Protein AF-A0A966RHP5-F1 (afdb_monomer)

Nearest PDB structures (foldseek):
  3f0i-assembly2_B  TM=9.255E-01  e=1.150E-05  Vibrio cholerae
  1sd8-assembly1_A  TM=8.850E-01  e=2.486E-05  Escherichia coli
  1i9d-assembly1_A  TM=8.834E-01  e=5.375E-05  Escherichia coli
  1sjz-assembly1_A  TM=8.813E-01  e=1.162E-04  Escherichia coli
  3l78-assembly1_A  TM=7.373E-01  e=6.175E-04  Streptococcus mutans UA159

Radius of gyration: 14.11 Å; Cα contacts (8 Å, |Δi|>4): 94; chains: 1; bounding box: 28×24×41 Å

Mean predicted aligned error: 4.22 Å

pLDDT: mean 89.41, std 4.04, range [77.56, 96.94]

Sequence (92 aa):
MLTLYHNPRCRKSREAVQYLEANNYAFKIVRYLDESPFTVDTLSTLLKKINCTFFELVRKNEPEWKSIVNKKELTETEVLQLLVNHPKLIER

Solvent-accessible surface area (backbone atoms only — not comparable to full-atom values): 5597 Å² total; per-residue (Å²): 132,47,75,44,80,39,47,90,87,39,67,70,47,46,53,53,50,52,53,39,58,76,68,70,56,74,65,44,82,38,50,40,79,82,67,58,79,55,45,54,69,58,48,55,54,48,31,66,74,70,75,50,56,76,76,71,39,46,36,73,84,42,68,77,57,60,71,52,85,63,68,89,75,57,48,72,68,55,52,39,48,49,34,48,78,38,45,82,34,50,58,130

Secondary structure (DSSP, 8-state):
-EEEE--TT-HHHHHHHHHHHHTT--EEEE-HHHH----HHHHHHHHHHHT--TTTSB-TTSHHHHT-S-TTT--HHHHHHHHHH-GGGB--

Structure (mmCIF, N/CA/C/O backbone):
data_AF-A0A966RHP5-F1
#
_entry.id   AF-A0A966RHP5-F1
#
loop_
_atom_site.group_PDB
_atom_site.id
_atom_site.type_symbol
_atom_site.label_atom_id
_atom_site.label_alt_id
_atom_site.label_comp_id
_atom_site.label_asym_id
_atom_site.label_entity_id
_atom_site.label_seq_id
_atom_site.pdbx_PDB_ins_code
_atom_site.Cartn_x
_atom_site.Cartn_y
_atom_site.Cartn_z
_atom_site.occupancy
_atom_site.B_iso_or_equiv
_atom_site.auth_seq_id
_atom_site.auth_comp_id
_atom_site.auth_asym_id
_atom_site.auth_atom_id
_atom_site.pdbx_PDB_model_num
ATOM 1 N N . MET A 1 1 ? -3.600 10.721 14.819 1.00 80.31 1 MET A N 1
ATOM 2 C CA . MET A 1 1 ? -4.814 10.008 14.362 1.00 80.31 1 MET A CA 1
ATOM 3 C C . MET A 1 1 ? -4.395 8.900 13.407 1.00 80.31 1 MET A C 1
ATOM 5 O O . MET A 1 1 ? -3.603 9.181 12.514 1.00 80.31 1 MET A O 1
ATOM 9 N N . LEU A 1 2 ? -4.843 7.659 13.622 1.00 90.06 2 LEU A N 1
ATOM 10 C CA . LEU A 1 2 ? -4.483 6.511 12.776 1.00 90.06 2 LEU A CA 1
ATOM 11 C C . LEU A 1 2 ? -5.282 6.538 11.465 1.00 90.06 2 LEU A C 1
ATOM 13 O O . LEU A 1 2 ? -6.449 6.923 11.457 1.00 90.06 2 LEU A O 1
ATOM 17 N N . THR A 1 3 ? -4.661 6.136 10.357 1.00 91.06 3 THR A N 1
ATOM 18 C CA . THR A 1 3 ? -5.331 5.993 9.054 1.00 91.06 3 THR A CA 1
ATOM 19 C C . THR A 1 3 ? -5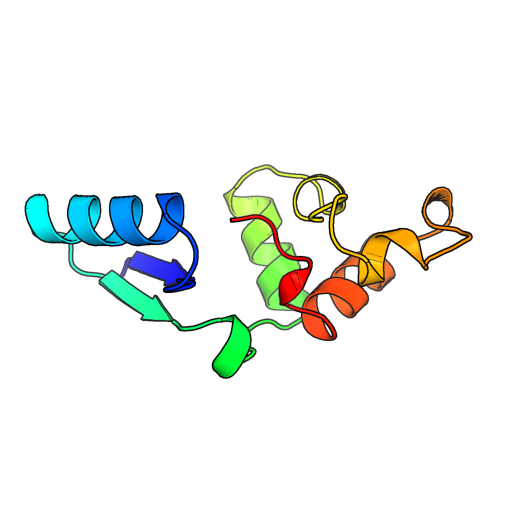.057 4.599 8.514 1.00 91.06 3 THR A C 1
ATOM 21 O O . THR A 1 3 ? -3.899 4.213 8.380 1.00 91.06 3 THR A O 1
ATOM 24 N N . LEU A 1 4 ? -6.118 3.856 8.213 1.00 92.06 4 LEU A N 1
ATOM 25 C CA . LEU A 1 4 ? -6.060 2.531 7.618 1.00 92.06 4 LEU A CA 1
ATOM 26 C C . LEU A 1 4 ? -6.476 2.612 6.148 1.00 92.06 4 LEU A C 1
ATOM 28 O O . LEU A 1 4 ? -7.644 2.852 5.832 1.00 92.06 4 LEU A O 1
ATOM 32 N N . TYR A 1 5 ? -5.525 2.360 5.251 1.00 91.94 5 TYR A N 1
ATOM 33 C CA . TYR A 1 5 ? -5.807 2.177 3.830 1.00 91.94 5 TYR A CA 1
ATOM 34 C C . TYR A 1 5 ? -6.349 0.767 3.608 1.00 91.94 5 TYR A C 1
ATOM 36 O O . TYR A 1 5 ? -5.637 -0.228 3.726 1.00 91.94 5 TYR A O 1
ATOM 44 N N . HIS A 1 6 ? -7.648 0.680 3.344 1.00 92.69 6 HIS A N 1
ATOM 45 C CA . HIS A 1 6 ? -8.392 -0.566 3.407 1.00 92.69 6 HIS A CA 1
ATOM 46 C C . HIS A 1 6 ? -8.852 -1.029 2.026 1.00 92.69 6 HIS A C 1
ATOM 48 O O . HIS A 1 6 ? -9.351 -0.249 1.217 1.00 92.69 6 HIS A O 1
ATOM 54 N N . ASN A 1 7 ? -8.753 -2.337 1.790 1.00 91.00 7 ASN A N 1
ATOM 55 C CA . ASN A 1 7 ? -9.418 -2.998 0.674 1.00 91.00 7 ASN A CA 1
ATOM 56 C C . ASN A 1 7 ? -10.369 -4.081 1.212 1.00 91.00 7 ASN A C 1
ATOM 58 O O . ASN A 1 7 ? -9.882 -5.127 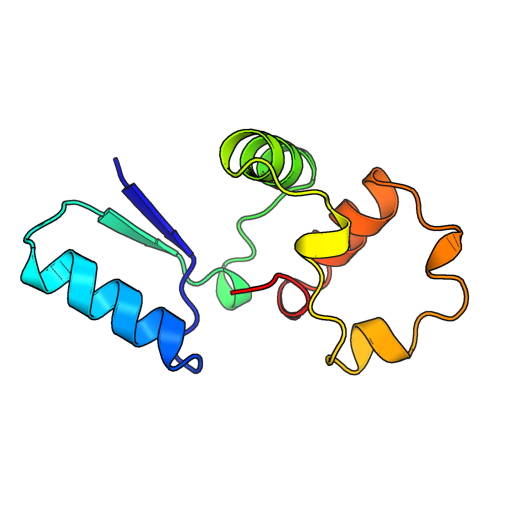1.656 1.00 91.00 7 ASN A O 1
ATOM 62 N N . PRO A 1 8 ? -11.701 -3.902 1.094 1.00 90.62 8 PRO A N 1
ATOM 63 C CA . PRO A 1 8 ? -12.695 -4.840 1.623 1.00 90.62 8 PRO A CA 1
ATOM 64 C C . PRO A 1 8 ? -12.570 -6.269 1.094 1.00 90.62 8 PRO A C 1
ATOM 66 O O . PRO A 1 8 ? -12.981 -7.217 1.761 1.00 90.62 8 PRO A O 1
ATOM 69 N N . ARG A 1 9 ? -11.977 -6.464 -0.091 1.00 89.75 9 ARG A N 1
ATOM 70 C CA . ARG A 1 9 ? -11.781 -7.793 -0.689 1.00 89.75 9 ARG A CA 1
ATOM 71 C C . ARG A 1 9 ? -10.567 -8.532 -0.112 1.00 89.75 9 ARG A C 1
ATOM 73 O O . ARG A 1 9 ? -10.486 -9.750 -0.248 1.00 89.75 9 ARG A O 1
ATOM 80 N N . CYS A 1 10 ? -9.650 -7.845 0.572 1.00 88.38 10 CYS A N 1
ATOM 81 C CA . CYS A 1 10 ? -8.473 -8.458 1.190 1.00 88.38 10 CYS A CA 1
ATOM 82 C C . CYS A 1 10 ? -8.786 -8.990 2.591 1.00 88.38 10 CYS A C 1
ATOM 84 O O . CYS A 1 10 ? -9.120 -8.213 3.483 1.00 88.38 10 CYS A O 1
ATOM 86 N N . ARG A 1 11 ? -8.605 -10.299 2.814 1.00 91.62 11 ARG A N 1
ATOM 87 C CA . ARG A 1 11 ? -8.804 -10.920 4.134 1.00 91.62 11 ARG A CA 1
ATOM 88 C C . ARG A 1 11 ? -7.961 -10.247 5.225 1.00 91.62 11 ARG A C 1
ATOM 90 O O . ARG A 1 11 ? -8.535 -9.792 6.204 1.00 91.62 11 ARG A O 1
ATOM 97 N N . LYS A 1 12 ? -6.648 -10.098 5.011 1.00 89.81 12 LYS A N 1
ATOM 98 C CA . LYS A 1 12 ? -5.738 -9.453 5.976 1.00 89.81 12 LYS A CA 1
ATOM 99 C C . LYS A 1 12 ? -6.129 -8.006 6.283 1.00 89.81 12 LYS A C 1
ATOM 101 O O . LYS A 1 12 ? -6.071 -7.572 7.424 1.00 89.81 12 LYS A O 1
ATOM 106 N N . SER A 1 13 ? -6.598 -7.267 5.275 1.00 92.62 13 SER A N 1
ATOM 107 C CA . SER A 1 13 ? -7.064 -5.890 5.477 1.00 92.62 13 SER A CA 1
ATOM 108 C C . SER A 1 13 ? -8.342 -5.834 6.323 1.00 92.62 13 SER A C 1
ATOM 110 O O . SER A 1 13 ? -8.496 -4.907 7.109 1.00 92.62 13 SER A O 1
ATOM 112 N N . ARG A 1 14 ? -9.247 -6.820 6.206 1.00 94.94 14 ARG A N 1
ATOM 113 C CA . ARG A 1 14 ? -10.417 -6.940 7.098 1.00 94.94 14 ARG A CA 1
ATOM 114 C C . ARG A 1 14 ? -10.019 -7.338 8.520 1.00 94.94 14 ARG A C 1
ATOM 116 O O . ARG A 1 14 ? -10.562 -6.781 9.464 1.00 94.94 14 ARG A O 1
ATOM 123 N N . GLU A 1 15 ? -9.059 -8.248 8.669 1.00 95.69 15 GLU A N 1
ATOM 124 C CA . GLU A 1 15 ? -8.509 -8.631 9.980 1.00 95.69 15 GLU A CA 1
ATOM 125 C C . GLU A 1 15 ? -7.863 -7.420 10.684 1.00 95.69 15 GLU A C 1
ATOM 127 O O . GLU A 1 15 ? -8.061 -7.232 11.881 1.00 95.69 15 GLU A O 1
ATOM 132 N N . ALA A 1 16 ? -7.184 -6.536 9.941 1.00 94.12 16 ALA A N 1
ATOM 133 C CA . ALA A 1 16 ? -6.638 -5.289 10.483 1.00 94.12 16 ALA A CA 1
ATOM 134 C C . ALA A 1 16 ? -7.724 -4.313 10.978 1.00 94.12 16 ALA A C 1
ATOM 136 O O . ALA A 1 16 ? -7.555 -3.714 12.038 1.00 94.12 16 ALA A O 1
ATOM 137 N N . VAL A 1 17 ? -8.845 -4.172 10.253 1.00 95.69 17 VAL A N 1
ATOM 138 C CA . VAL A 1 17 ? -10.003 -3.375 10.718 1.00 95.69 17 VAL A CA 1
ATOM 139 C C . VAL A 1 17 ? -10.528 -3.938 12.038 1.00 95.69 17 VAL A C 1
ATOM 141 O O . VAL A 1 17 ? -10.614 -3.206 13.019 1.00 95.69 17 VAL A O 1
ATOM 144 N N . GLN A 1 18 ? -10.799 -5.246 12.078 1.00 96.25 18 GLN A N 1
ATOM 145 C CA . GLN A 1 18 ? -11.329 -5.919 13.267 1.00 96.25 18 GLN A CA 1
ATOM 146 C C . GLN A 1 18 ? -10.399 -5.774 14.470 1.00 96.25 18 GLN A C 1
ATOM 148 O O . GLN A 1 18 ? -10.865 -5.532 15.578 1.00 96.25 18 GLN A O 1
ATOM 153 N N . TYR A 1 19 ? -9.085 -5.883 14.261 1.00 96.56 19 TYR A N 1
ATOM 154 C CA . TYR A 1 19 ? -8.101 -5.670 15.317 1.00 96.56 19 TYR A CA 1
ATOM 155 C C . TYR A 1 19 ? -8.172 -4.247 15.881 1.00 96.56 19 TYR A C 1
ATOM 157 O O . TYR A 1 19 ? -8.162 -4.067 17.098 1.00 96.56 19 TYR A O 1
ATOM 165 N N . LEU A 1 20 ? -8.252 -3.232 15.017 1.00 95.94 20 LEU A N 1
ATOM 166 C CA . LEU A 1 20 ? -8.311 -1.844 15.469 1.00 95.94 20 LEU A CA 1
ATOM 167 C C . LEU A 1 20 ? -9.615 -1.537 16.220 1.00 95.94 20 LEU A C 1
ATOM 169 O O . LEU A 1 20 ? -9.570 -0.869 17.253 1.00 95.94 20 LEU A O 1
ATOM 173 N N . GLU A 1 21 ? -10.745 -2.063 15.739 1.00 95.00 21 GLU A N 1
ATOM 174 C CA . GLU A 1 21 ? -12.056 -1.941 16.390 1.00 95.00 21 GLU A CA 1
ATOM 175 C C . GLU A 1 21 ? -12.091 -2.665 17.742 1.00 95.00 21 GLU A C 1
ATOM 177 O O . GLU A 1 21 ? -12.481 -2.069 18.742 1.00 95.00 21 GLU A O 1
ATOM 182 N N . ALA A 1 22 ? -11.620 -3.915 17.807 1.00 96.94 22 ALA A N 1
ATOM 183 C CA . ALA A 1 22 ? -11.620 -4.720 19.033 1.00 96.94 22 ALA A CA 1
ATOM 184 C C . ALA A 1 22 ? -10.777 -4.104 20.161 1.00 96.94 22 ALA A C 1
ATOM 186 O O . ALA A 1 22 ? -11.060 -4.319 21.337 1.00 96.94 22 ALA A O 1
ATOM 187 N N . ASN A 1 23 ? -9.755 -3.323 19.808 1.00 96.75 23 ASN A N 1
ATOM 188 C CA . ASN A 1 23 ? -8.901 -2.616 20.759 1.00 96.75 23 ASN A CA 1
ATOM 189 C C . ASN A 1 23 ? -9.336 -1.156 21.000 1.00 96.75 23 ASN A C 1
ATOM 191 O O . ASN A 1 23 ? -8.615 -0.411 21.661 1.00 96.75 23 ASN A O 1
ATOM 195 N N . ASN A 1 24 ? -10.498 -0.733 20.484 1.00 95.06 24 ASN A N 1
ATOM 196 C CA . ASN A 1 24 ? -11.039 0.626 20.622 1.00 95.06 24 ASN A CA 1
ATOM 197 C C . ASN A 1 24 ? -10.071 1.741 20.175 1.00 95.06 24 ASN A C 1
ATOM 199 O O . ASN A 1 24 ? -10.062 2.838 20.740 1.00 95.06 24 ASN A O 1
ATOM 203 N N . TYR A 1 25 ? -9.244 1.491 19.154 1.00 96.12 25 TYR A N 1
ATOM 204 C CA . TYR A 1 25 ? -8.402 2.545 18.592 1.00 96.12 25 TYR A CA 1
ATOM 205 C C . TYR A 1 25 ? -9.247 3.553 17.806 1.00 96.12 25 TYR A C 1
ATOM 207 O O . TYR A 1 25 ? -10.159 3.188 17.071 1.00 96.12 25 TYR A O 1
ATOM 215 N N . ALA A 1 26 ? -8.895 4.837 17.887 1.00 94.81 26 ALA A N 1
ATOM 216 C CA . ALA A 1 26 ? -9.455 5.858 17.006 1.00 94.81 26 ALA A CA 1
ATOM 217 C C . ALA A 1 26 ? -8.688 5.887 15.671 1.00 94.81 26 ALA A C 1
ATOM 219 O O . ALA A 1 26 ? -7.519 6.295 15.620 1.00 94.81 26 ALA A O 1
ATOM 220 N N . PHE A 1 27 ? -9.342 5.478 14.582 1.00 95.69 27 PHE A N 1
ATOM 221 C CA . PHE A 1 27 ? -8.754 5.458 13.241 1.00 95.69 27 PHE A CA 1
ATOM 222 C C . PHE A 1 27 ? -9.753 5.866 12.153 1.00 95.69 27 PHE A C 1
ATOM 224 O O . PHE A 1 27 ? -10.965 5.767 12.320 1.00 95.69 27 PHE A O 1
ATOM 231 N N . LYS A 1 28 ? -9.224 6.324 11.015 1.00 94.69 28 LYS A N 1
ATOM 232 C CA . LYS A 1 28 ? -9.981 6.589 9.787 1.00 94.69 28 LYS A CA 1
ATOM 233 C C . LYS A 1 28 ? -9.745 5.461 8.787 1.00 94.69 28 LYS A C 1
ATOM 235 O O . LYS A 1 28 ? -8.601 5.070 8.575 1.00 94.69 28 LYS A O 1
ATOM 240 N N . ILE A 1 29 ? -10.801 4.993 8.128 1.00 93.25 29 ILE A N 1
ATOM 241 C CA . ILE A 1 29 ? -10.702 4.076 6.987 1.00 93.25 29 ILE A CA 1
ATOM 242 C C . ILE A 1 29 ? -10.670 4.891 5.692 1.00 93.25 29 ILE A C 1
ATOM 244 O O . ILE A 1 29 ? -11.477 5.801 5.517 1.00 93.25 29 ILE A O 1
ATOM 248 N N . VAL A 1 30 ? -9.747 4.553 4.793 1.00 92.88 30 VAL A N 1
ATOM 249 C CA . VAL A 1 30 ? -9.650 5.123 3.442 1.00 92.88 30 VAL A CA 1
ATOM 250 C C . VAL A 1 30 ? -9.657 3.978 2.435 1.00 92.88 30 VAL A C 1
ATOM 252 O O . VAL A 1 30 ? -8.761 3.128 2.450 1.00 92.88 30 VAL A O 1
ATOM 255 N N . ARG A 1 31 ? -10.656 3.931 1.551 1.00 91.88 31 ARG A N 1
ATOM 256 C CA . ARG A 1 31 ? -10.741 2.934 0.474 1.00 91.88 31 ARG A CA 1
ATOM 257 C C . ARG A 1 31 ? -9.835 3.357 -0.669 1.00 91.88 31 ARG A C 1
ATOM 259 O O . ARG A 1 31 ? -10.273 3.911 -1.667 1.00 91.88 31 ARG A O 1
ATOM 266 N N . TYR A 1 32 ? -8.545 3.091 -0.514 1.00 89.50 32 TYR A N 1
ATOM 267 C CA . TYR A 1 32 ? -7.510 3.669 -1.372 1.00 89.50 32 TYR A CA 1
ATOM 268 C C . TYR A 1 32 ? -7.622 3.318 -2.867 1.00 89.50 32 TYR A C 1
ATOM 270 O O . TYR A 1 32 ? -7.108 4.062 -3.694 1.00 89.50 32 TYR A O 1
ATOM 278 N N . LEU A 1 33 ? -8.285 2.210 -3.218 1.00 88.06 33 LEU A N 1
ATOM 279 C CA . LEU A 1 33 ? -8.555 1.858 -4.617 1.00 88.06 33 LEU A CA 1
ATOM 280 C C . LEU A 1 33 ? -9.664 2.705 -5.248 1.00 88.06 33 LEU A C 1
ATOM 282 O O . LEU A 1 33 ? -9.639 2.911 -6.455 1.00 88.06 33 LEU A O 1
ATOM 286 N N . ASP A 1 34 ? -10.624 3.156 -4.442 1.00 86.50 34 ASP A N 1
ATOM 287 C CA . ASP A 1 34 ? -11.781 3.924 -4.906 1.00 86.50 34 ASP A CA 1
ATOM 288 C C . ASP A 1 34 ? -11.487 5.429 -4.810 1.00 86.50 34 ASP A C 1
ATOM 290 O O . ASP A 1 34 ? -11.813 6.198 -5.707 1.00 86.50 34 ASP A O 1
ATOM 294 N N . GLU A 1 35 ? -10.828 5.844 -3.726 1.00 84.56 35 GLU A N 1
ATOM 295 C CA . GLU A 1 35 ? -10.542 7.247 -3.414 1.00 84.56 35 GLU A CA 1
ATOM 296 C C . GLU A 1 35 ? -9.247 7.761 -4.061 1.00 84.56 35 GLU A C 1
ATOM 298 O O . GLU A 1 35 ? -9.050 8.970 -4.120 1.00 84.56 35 GLU A O 1
ATOM 303 N N . SER A 1 36 ? -8.358 6.867 -4.520 1.00 82.56 36 SER A N 1
ATOM 304 C CA . SER A 1 36 ? -7.031 7.197 -5.077 1.00 82.56 36 SER A CA 1
ATOM 305 C C . SER A 1 36 ? -6.303 8.321 -4.309 1.00 82.56 36 SER A C 1
ATOM 307 O O . SER A 1 36 ? -5.916 9.331 -4.893 1.00 82.56 36 SER A O 1
ATOM 309 N N . PRO A 1 37 ? -6.105 8.178 -2.982 1.00 84.69 37 PRO A N 1
ATOM 310 C CA . PRO A 1 37 ? -5.656 9.266 -2.107 1.00 84.69 37 PRO A CA 1
ATOM 311 C C . PRO A 1 37 ? -4.158 9.575 -2.238 1.00 84.69 37 PRO A C 1
ATOM 313 O O . PRO A 1 37 ? -3.647 10.478 -1.578 1.00 84.69 37 PRO A O 1
ATOM 316 N N . PHE A 1 38 ? -3.435 8.765 -3.006 1.00 89.56 38 PHE A N 1
ATOM 317 C CA . PHE A 1 38 ? -1.988 8.774 -3.049 1.00 89.56 38 PHE A CA 1
ATOM 318 C C . PHE A 1 38 ? -1.477 9.669 -4.170 1.00 89.56 38 PHE A C 1
ATOM 320 O O . PHE A 1 38 ? -1.824 9.501 -5.332 1.00 89.56 38 PHE A O 1
ATOM 327 N N . THR A 1 39 ? -0.573 10.570 -3.811 1.00 91.25 39 THR A N 1
ATOM 328 C CA . THR A 1 39 ? 0.367 11.223 -4.724 1.00 91.25 39 THR A CA 1
ATOM 329 C C . THR A 1 39 ? 1.767 10.636 -4.541 1.00 91.25 39 THR A C 1
ATOM 331 O O . THR A 1 39 ? 2.050 9.985 -3.527 1.00 91.25 39 THR A O 1
ATOM 334 N N . VAL A 1 40 ? 2.669 10.919 -5.483 1.00 90.69 40 VAL A N 1
ATOM 335 C CA . VAL A 1 40 ? 4.087 10.524 -5.404 1.00 90.69 40 VAL A CA 1
ATOM 336 C C . VAL A 1 40 ? 4.713 10.970 -4.076 1.00 90.69 40 VAL A C 1
ATOM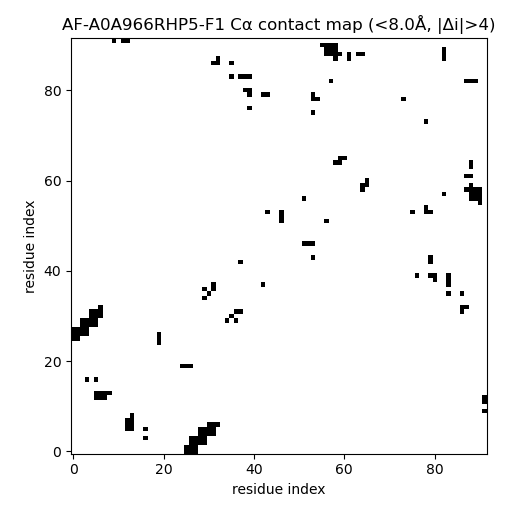 338 O O . VAL A 1 40 ? 5.337 10.163 -3.387 1.00 90.69 40 VAL A O 1
ATOM 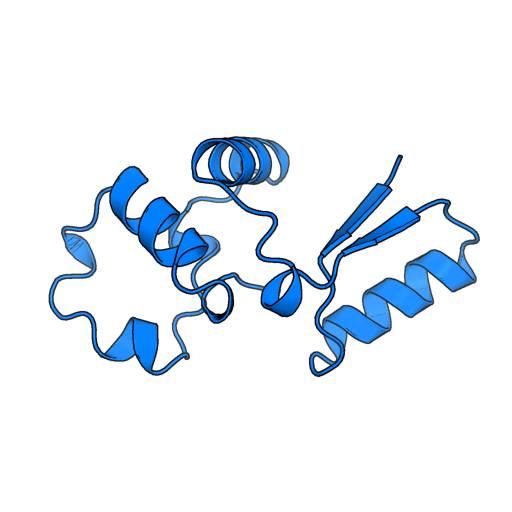341 N N . ASP A 1 41 ? 4.459 12.213 -3.656 1.00 90.75 41 ASP A N 1
ATOM 342 C CA . ASP A 1 41 ? 5.002 12.774 -2.412 1.00 90.75 41 ASP A CA 1
ATOM 343 C C . ASP A 1 41 ? 4.462 12.066 -1.164 1.00 90.75 41 ASP A C 1
ATOM 345 O O . ASP A 1 41 ? 5.210 11.756 -0.227 1.00 90.75 41 ASP A O 1
ATOM 349 N N . THR A 1 42 ? 3.156 11.775 -1.143 1.00 90.19 42 THR A N 1
ATOM 350 C CA . THR A 1 42 ? 2.535 11.085 -0.001 1.00 90.19 42 THR A CA 1
ATOM 351 C C . THR A 1 42 ? 3.031 9.647 0.129 1.00 90.19 42 THR A C 1
ATOM 353 O O . THR A 1 42 ? 3.308 9.208 1.246 1.00 90.19 42 THR A O 1
ATOM 356 N N . LEU A 1 43 ? 3.214 8.933 -0.989 1.00 89.56 43 LEU A N 1
ATOM 357 C CA . LEU A 1 43 ? 3.763 7.576 -0.996 1.00 89.56 43 LEU A CA 1
ATOM 358 C C . LEU A 1 43 ? 5.238 7.557 -0.602 1.00 89.56 43 LEU A C 1
ATOM 360 O O . LEU A 1 43 ? 5.616 6.745 0.237 1.00 89.56 43 LEU A O 1
ATOM 364 N N . SER A 1 44 ? 6.054 8.476 -1.124 1.00 89.00 44 SER A N 1
ATOM 365 C CA . SER A 1 44 ? 7.460 8.601 -0.713 1.00 89.00 44 SER A CA 1
ATOM 366 C C . SER A 1 44 ? 7.573 8.853 0.796 1.00 89.00 44 SER A C 1
ATOM 368 O O . SER A 1 44 ? 8.357 8.214 1.501 1.00 89.00 44 SER A O 1
ATOM 370 N N . THR A 1 45 ? 6.717 9.725 1.334 1.00 89.56 45 THR A N 1
ATOM 371 C CA . THR A 1 45 ? 6.656 9.984 2.778 1.00 89.56 45 THR A CA 1
ATOM 372 C C . THR A 1 45 ? 6.208 8.752 3.569 1.00 89.56 45 THR A C 1
ATOM 374 O O . THR A 1 45 ? 6.736 8.495 4.652 1.00 89.56 45 THR A O 1
ATOM 377 N N . LEU A 1 46 ? 5.241 7.986 3.057 1.00 88.44 46 LEU A N 1
ATOM 378 C CA . LEU A 1 46 ? 4.766 6.757 3.693 1.00 88.44 46 LEU A CA 1
ATOM 379 C C . LEU A 1 46 ? 5.872 5.696 3.747 1.00 88.44 46 LEU A C 1
ATOM 381 O O . LEU A 1 46 ? 6.102 5.127 4.812 1.00 88.44 46 LEU A O 1
ATOM 385 N N . LEU A 1 47 ? 6.589 5.490 2.640 1.00 87.81 47 LEU A N 1
ATOM 386 C CA . LEU A 1 47 ? 7.698 4.537 2.530 1.00 87.81 47 LEU A CA 1
ATOM 387 C C . LEU A 1 47 ? 8.798 4.816 3.558 1.00 87.81 47 LEU A C 1
ATOM 389 O O . LEU A 1 47 ? 9.236 3.902 4.256 1.00 87.81 47 LEU A O 1
ATOM 393 N N . LYS A 1 48 ? 9.160 6.093 3.741 1.00 87.88 48 LYS A N 1
ATOM 394 C CA . LYS A 1 48 ? 10.123 6.515 4.773 1.00 87.88 48 LYS A CA 1
ATOM 395 C C . LYS A 1 48 ? 9.666 6.166 6.191 1.00 87.88 48 LYS A C 1
ATOM 397 O O . LYS A 1 48 ? 10.498 5.850 7.033 1.00 87.88 48 LYS A O 1
ATOM 402 N N . LYS A 1 49 ? 8.359 6.210 6.470 1.00 87.44 49 LYS A N 1
ATOM 403 C CA . LYS A 1 49 ? 7.806 5.889 7.799 1.00 87.44 49 LYS A CA 1
ATOM 404 C C . LYS A 1 49 ? 7.783 4.393 8.091 1.00 87.44 49 LYS A C 1
ATOM 406 O O . LYS A 1 49 ? 7.957 4.013 9.243 1.00 87.44 49 LYS A O 1
ATOM 411 N N . ILE A 1 50 ? 7.540 3.566 7.074 1.00 86.75 50 ILE A N 1
ATOM 412 C CA . ILE A 1 50 ? 7.470 2.103 7.221 1.00 86.75 50 ILE A CA 1
ATOM 413 C C . ILE A 1 50 ? 8.817 1.411 6.977 1.00 86.75 50 ILE A C 1
ATOM 415 O O . ILE A 1 50 ? 8.904 0.199 7.133 1.00 86.75 50 ILE A O 1
ATOM 419 N N . ASN A 1 51 ? 9.860 2.178 6.634 1.00 87.38 51 ASN A N 1
ATOM 420 C CA . ASN A 1 51 ? 11.206 1.693 6.325 1.00 87.38 51 ASN A CA 1
ATOM 421 C C . ASN A 1 51 ? 11.210 0.591 5.246 1.00 87.38 51 ASN A C 1
ATOM 423 O O . ASN A 1 51 ? 11.898 -0.419 5.376 1.00 87.38 51 ASN A O 1
ATOM 427 N N . CYS A 1 52 ? 10.418 0.794 4.188 1.00 85.94 52 CYS A N 1
ATOM 428 C CA . CYS A 1 52 ? 10.365 -0.090 3.024 1.00 85.94 52 CYS A CA 1
ATOM 429 C C . CYS A 1 52 ? 10.842 0.642 1.773 1.00 85.94 52 CYS A C 1
ATOM 431 O O . CYS A 1 52 ? 10.652 1.850 1.616 1.00 85.94 52 CYS A O 1
ATOM 433 N N . THR A 1 53 ? 11.412 -0.117 0.848 1.00 85.50 53 THR A N 1
ATOM 434 C CA . THR A 1 53 ? 11.756 0.364 -0.486 1.00 85.50 53 THR A CA 1
ATOM 435 C C . THR A 1 53 ? 10.523 0.398 -1.391 1.00 85.50 53 THR A C 1
ATOM 437 O O . THR A 1 53 ? 9.556 -0.345 -1.213 1.00 85.50 53 THR A O 1
ATOM 440 N N . PHE A 1 54 ? 10.558 1.244 -2.419 1.00 83.00 54 PHE A N 1
ATOM 441 C CA . PHE A 1 54 ? 9.469 1.363 -3.391 1.00 83.00 54 PHE A CA 1
ATOM 442 C C . PHE A 1 54 ? 9.178 0.042 -4.122 1.00 83.00 54 PHE A C 1
ATOM 444 O O . PHE A 1 54 ? 8.019 -0.269 -4.377 1.00 83.00 54 PHE A O 1
ATOM 451 N N . PHE A 1 55 ? 10.199 -0.780 -4.392 1.00 83.81 55 PHE A N 1
ATOM 452 C CA . PHE A 1 55 ? 10.026 -2.102 -5.005 1.00 83.81 55 PHE A CA 1
ATOM 453 C C . PHE A 1 55 ? 9.353 -3.133 -4.089 1.00 83.81 55 PHE A C 1
ATOM 455 O O . PHE A 1 55 ? 8.764 -4.093 -4.592 1.00 83.81 55 PHE A O 1
ATOM 462 N N . GLU A 1 56 ? 9.447 -2.971 -2.768 1.00 86.31 56 GLU A N 1
ATOM 463 C CA . GLU A 1 56 ? 8.768 -3.841 -1.798 1.00 86.31 56 GLU A CA 1
ATOM 464 C C . GLU A 1 56 ? 7.277 -3.529 -1.692 1.00 86.31 56 GLU A C 1
ATOM 466 O O . GLU A 1 56 ? 6.489 -4.417 -1.381 1.00 86.31 56 GLU A O 1
ATOM 471 N N . LEU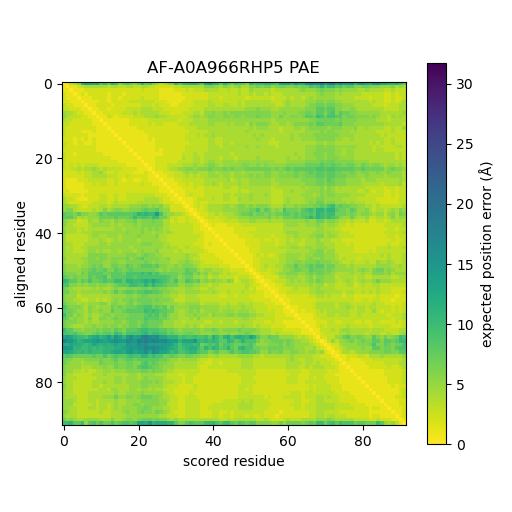 A 1 57 ? 6.876 -2.298 -2.021 1.00 86.81 57 LEU A N 1
ATOM 472 C CA . LEU A 1 57 ? 5.472 -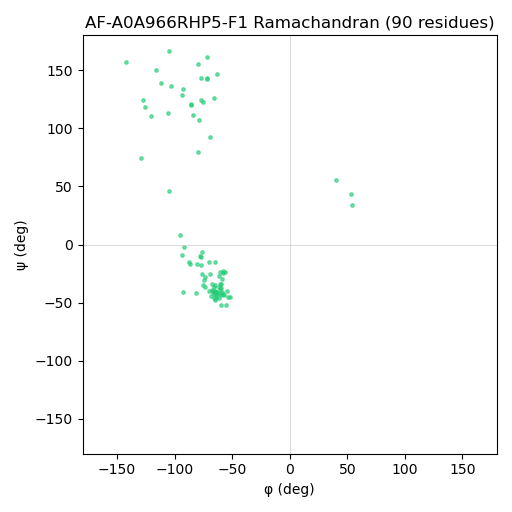1.900 -2.057 1.00 86.81 57 LEU A CA 1
ATOM 473 C C . LEU A 1 57 ? 4.741 -2.416 -3.307 1.00 86.81 57 LEU A C 1
ATOM 475 O O . LEU A 1 57 ? 3.519 -2.327 -3.379 1.00 86.81 57 LEU A O 1
ATOM 479 N N . VAL A 1 58 ? 5.457 -2.951 -4.297 1.00 89.44 58 VAL A N 1
ATOM 480 C CA . VAL A 1 58 ? 4.858 -3.429 -5.545 1.00 89.44 58 VAL A CA 1
ATOM 481 C C . VAL A 1 58 ? 4.364 -4.871 -5.409 1.00 89.44 58 VAL A C 1
ATOM 483 O O . VAL A 1 58 ? 5.150 -5.808 -5.245 1.00 89.44 58 VAL A O 1
ATOM 486 N N . ARG A 1 59 ? 3.066 -5.081 -5.637 1.00 89.31 59 ARG A N 1
ATOM 487 C CA . ARG A 1 59 ? 2.431 -6.396 -5.790 1.00 89.31 59 ARG A CA 1
ATOM 488 C C . ARG A 1 59 ? 2.865 -7.052 -7.092 1.00 89.31 59 ARG A C 1
ATOM 490 O O . ARG A 1 59 ? 2.236 -6.910 -8.140 1.00 89.31 59 ARG A O 1
ATOM 497 N N . LYS A 1 60 ? 3.920 -7.861 -7.017 1.00 87.94 60 LYS A N 1
ATOM 498 C CA . LYS A 1 60 ? 4.547 -8.497 -8.192 1.00 87.94 60 LYS A CA 1
ATOM 499 C C . LYS A 1 60 ? 3.652 -9.500 -8.937 1.00 87.94 60 LYS A C 1
ATOM 501 O O . LYS A 1 60 ? 3.968 -9.895 -10.060 1.00 87.94 60 LYS A O 1
ATOM 506 N N . ASN A 1 61 ? 2.555 -9.932 -8.320 1.00 88.00 61 ASN A N 1
ATOM 507 C CA . ASN A 1 61 ? 1.668 -10.958 -8.867 1.00 88.00 61 ASN A CA 1
ATOM 508 C C . ASN A 1 61 ? 0.578 -10.413 -9.798 1.00 88.00 61 ASN A C 1
ATOM 510 O O . ASN A 1 61 ? -0.008 -11.212 -10.537 1.00 88.00 61 ASN A O 1
ATOM 514 N N . GLU A 1 62 ? 0.334 -9.102 -9.789 1.00 88.31 62 GLU A N 1
ATOM 515 C CA . GLU A 1 62 ? -0.715 -8.474 -10.595 1.00 88.31 62 GLU A CA 1
ATOM 516 C C . GLU A 1 62 ? -0.347 -8.461 -12.097 1.00 88.31 62 GLU A C 1
ATOM 518 O O . GLU A 1 62 ? 0.832 -8.284 -12.441 1.00 88.31 62 GLU A O 1
ATOM 523 N N . PRO A 1 63 ? -1.320 -8.658 -13.009 1.00 87.50 63 PRO A N 1
ATOM 524 C CA . PRO A 1 63 ? -1.094 -8.615 -14.456 1.00 87.50 63 PRO A CA 1
ATOM 525 C C . PRO A 1 63 ? -0.435 -7.318 -14.934 1.00 87.50 63 PRO A C 1
ATOM 527 O O . PRO A 1 63 ? 0.481 -7.371 -15.751 1.00 87.50 63 PRO A O 1
ATOM 530 N N . GLU A 1 64 ? -0.842 -6.179 -14.374 1.00 87.62 64 GLU A N 1
ATOM 531 C CA . GLU A 1 64 ? -0.341 -4.846 -14.718 1.00 87.62 64 GLU A CA 1
ATOM 532 C C . GLU A 1 64 ? 1.162 -4.716 -14.434 1.00 87.62 64 GLU A C 1
ATOM 534 O O . GLU A 1 64 ? 1.906 -4.124 -15.214 1.00 87.62 64 GLU A O 1
ATOM 539 N N . TRP A 1 65 ? 1.650 -5.336 -13.353 1.00 90.19 65 TRP A N 1
ATOM 540 C CA . TRP A 1 65 ? 3.087 -5.405 -13.094 1.00 90.19 65 TRP A CA 1
ATOM 541 C C . TRP A 1 65 ? 3.781 -6.384 -14.037 1.00 90.19 65 TRP A C 1
ATOM 543 O O . TRP A 1 65 ? 4.920 -6.163 -14.447 1.00 90.19 65 TRP A O 1
ATOM 553 N N . LYS A 1 66 ? 3.133 -7.503 -14.375 1.00 88.38 66 LYS A N 1
ATOM 554 C CA . LYS A 1 66 ? 3.694 -8.530 -15.264 1.00 88.38 66 LYS A CA 1
ATOM 555 C C . LYS A 1 66 ? 3.908 -8.026 -16.688 1.00 88.38 66 LYS A C 1
ATOM 557 O O . LYS A 1 66 ? 4.923 -8.405 -17.263 1.00 88.38 66 LYS A O 1
ATOM 562 N N . SER A 1 67 ? 3.039 -7.153 -17.196 1.00 88.31 67 SER A N 1
ATOM 563 C CA . SER A 1 67 ? 3.126 -6.579 -18.547 1.00 88.31 67 SER A CA 1
ATOM 564 C C . SER A 1 67 ? 4.273 -5.589 -18.757 1.00 88.31 67 SER A C 1
ATOM 566 O O . SER A 1 67 ? 4.601 -5.280 -19.898 1.00 88.31 67 SER A O 1
ATOM 568 N N . ILE A 1 68 ? 4.900 -5.086 -17.692 1.00 86.62 68 ILE A N 1
ATOM 569 C CA . ILE A 1 68 ? 6.028 -4.155 -17.814 1.00 86.62 68 ILE A CA 1
ATOM 570 C C . ILE A 1 68 ? 7.277 -4.931 -18.243 1.00 86.62 68 ILE A C 1
ATOM 572 O O . ILE A 1 68 ? 7.711 -5.850 -17.557 1.00 86.62 68 ILE A O 1
ATOM 576 N N . VAL A 1 69 ? 7.884 -4.559 -19.364 1.00 80.31 69 VAL A N 1
ATOM 577 C CA . VAL A 1 69 ? 9.061 -5.255 -19.915 1.00 80.31 69 VAL A CA 1
ATOM 578 C C . VAL A 1 69 ? 10.369 -4.822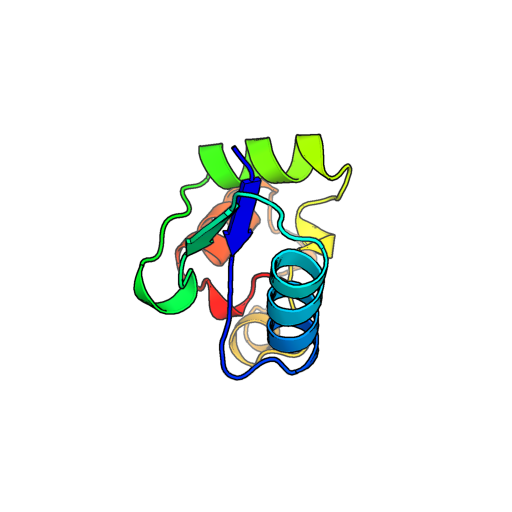 -19.236 1.00 80.31 69 VAL A C 1
ATOM 580 O O . VAL A 1 69 ? 11.162 -5.674 -18.839 1.00 80.31 69 VAL A O 1
ATOM 583 N N . ASN A 1 70 ? 10.547 -3.524 -18.962 1.00 82.69 70 ASN A N 1
ATOM 584 C CA . ASN A 1 70 ? 11.811 -2.954 -18.464 1.00 82.69 70 ASN A CA 1
ATOM 585 C C . ASN A 1 70 ? 11.786 -2.607 -16.964 1.00 82.69 70 ASN A C 1
ATOM 587 O O . ASN A 1 70 ? 12.235 -1.550 -16.535 1.00 82.69 70 ASN A O 1
ATOM 591 N N . LYS A 1 71 ? 11.281 -3.514 -16.119 1.00 82.31 71 LYS A N 1
ATOM 592 C CA . LYS A 1 71 ? 11.085 -3.251 -14.671 1.00 82.31 71 LYS A CA 1
ATOM 593 C C . LYS A 1 71 ? 12.363 -2.868 -13.919 1.00 82.31 71 LYS A C 1
ATOM 595 O O . LYS A 1 71 ? 12.285 -2.193 -12.902 1.00 82.31 71 LYS A O 1
ATOM 600 N N . LYS A 1 72 ? 13.516 -3.362 -14.382 1.00 77.56 72 LYS A N 1
ATOM 601 C CA . LYS A 1 72 ? 14.831 -3.133 -13.758 1.00 77.56 72 LYS A CA 1
ATOM 602 C C . LYS A 1 72 ? 15.401 -1.744 -14.051 1.00 77.56 72 LYS A C 1
ATOM 604 O O . LYS A 1 72 ? 16.321 -1.333 -13.359 1.00 77.56 72 LYS A O 1
ATOM 609 N N . GLU A 1 73 ? 14.874 -1.065 -15.065 1.00 86.06 73 GLU A N 1
ATOM 610 C CA . GLU A 1 73 ? 15.297 0.281 -15.467 1.00 86.06 73 GLU A CA 1
ATOM 611 C C . GLU A 1 73 ? 14.436 1.366 -14.812 1.00 86.06 73 GLU A C 1
ATOM 613 O O . GLU A 1 73 ? 14.782 2.539 -14.888 1.00 86.06 73 GLU A O 1
ATOM 618 N N . LEU A 1 74 ? 13.340 0.977 -14.147 1.00 87.69 74 LEU A N 1
ATOM 619 C CA . LEU A 1 74 ? 12.446 1.917 -13.486 1.00 87.69 74 LEU A CA 1
ATOM 620 C C . LEU A 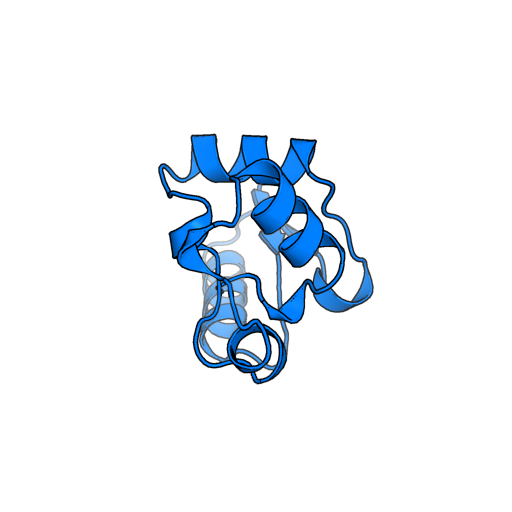1 74 ? 13.150 2.608 -12.317 1.00 87.69 74 LEU A C 1
ATOM 622 O O . LEU A 1 74 ? 13.638 1.968 -11.381 1.00 87.69 74 LEU A O 1
ATOM 626 N N . THR A 1 75 ? 13.123 3.931 -12.357 1.00 89.81 75 THR A N 1
ATOM 627 C CA . THR A 1 75 ? 13.514 4.806 -11.256 1.00 89.81 75 THR A CA 1
ATOM 628 C C . THR A 1 75 ? 12.475 4.774 -10.133 1.00 89.81 75 THR A C 1
ATOM 630 O O . THR A 1 75 ? 11.316 4.405 -10.331 1.00 89.81 75 THR A O 1
ATOM 633 N N . GLU A 1 76 ? 12.866 5.212 -8.934 1.00 86.38 76 GLU A N 1
ATOM 634 C CA . GLU A 1 76 ? 11.944 5.343 -7.797 1.00 86.38 76 GLU A CA 1
ATOM 635 C C . GLU A 1 76 ? 10.713 6.187 -8.158 1.00 86.38 76 GLU A C 1
ATOM 637 O O . GLU A 1 76 ? 9.580 5.796 -7.879 1.00 86.38 76 GLU A O 1
ATOM 642 N N . THR A 1 77 ? 10.924 7.320 -8.830 1.00 88.00 77 THR A N 1
ATOM 643 C CA . THR A 1 77 ? 9.846 8.228 -9.230 1.00 88.00 77 THR A CA 1
ATOM 644 C C . THR A 1 77 ? 8.880 7.574 -10.214 1.00 88.00 77 THR A C 1
ATOM 646 O O . THR A 1 77 ? 7.670 7.722 -10.052 1.00 88.00 77 THR A O 1
ATOM 649 N N . GLU A 1 78 ? 9.378 6.809 -11.188 1.00 90.50 78 GLU A N 1
ATOM 650 C CA . GLU A 1 78 ? 8.529 6.085 -12.141 1.00 90.50 78 GLU A CA 1
ATOM 651 C C . GLU A 1 78 ? 7.724 4.976 -11.458 1.00 90.50 78 GLU A C 1
ATOM 653 O O . GLU A 1 78 ? 6.537 4.815 -11.744 1.00 90.50 78 GLU A O 1
ATOM 658 N N . VAL A 1 79 ? 8.324 4.244 -10.510 1.00 89.81 79 VAL A N 1
ATOM 659 C CA . VAL A 1 79 ? 7.585 3.244 -9.724 1.00 89.81 79 VAL A CA 1
ATOM 660 C C . VAL A 1 79 ? 6.499 3.915 -8.886 1.00 89.81 79 VAL A C 1
ATOM 662 O O . VAL A 1 79 ? 5.369 3.434 -8.857 1.00 89.81 79 VAL A O 1
ATOM 665 N N . LEU A 1 80 ? 6.789 5.045 -8.237 1.00 90.44 80 LEU A N 1
ATOM 666 C CA . LEU A 1 80 ? 5.786 5.770 -7.455 1.00 90.44 80 LEU A CA 1
ATOM 667 C C . LEU A 1 80 ? 4.647 6.293 -8.335 1.00 90.44 80 LEU A C 1
ATOM 669 O O . LEU A 1 80 ? 3.485 6.139 -7.968 1.00 90.44 80 LEU A O 1
ATOM 673 N N . GLN A 1 81 ? 4.950 6.850 -9.509 1.00 91.19 81 GLN A N 1
ATOM 674 C CA . GLN A 1 81 ? 3.927 7.261 -10.476 1.00 91.19 81 GLN A CA 1
ATOM 675 C C . GLN A 1 81 ? 3.074 6.077 -10.939 1.00 91.19 81 GLN A C 1
ATOM 677 O O . GLN A 1 81 ? 1.851 6.186 -11.006 1.00 91.19 81 GLN A O 1
ATOM 682 N N . LEU A 1 82 ? 3.696 4.927 -11.199 1.00 90.62 82 LEU A N 1
ATOM 683 C CA . LEU A 1 82 ? 2.987 3.702 -11.549 1.00 90.62 82 LEU A CA 1
ATOM 684 C C . LEU A 1 82 ? 2.029 3.268 -10.429 1.00 90.62 82 LEU A C 1
ATOM 686 O O . LEU A 1 82 ? 0.890 2.911 -10.714 1.00 90.62 82 LEU A O 1
ATOM 690 N N . LEU A 1 83 ? 2.460 3.321 -9.166 1.00 90.12 83 LEU A N 1
ATOM 691 C CA . LEU A 1 83 ? 1.621 2.983 -8.012 1.00 90.12 83 LEU A CA 1
ATOM 692 C C . LEU A 1 83 ? 0.452 3.961 -7.828 1.00 90.12 83 LEU A C 1
ATOM 694 O O . LEU A 1 83 ? -0.641 3.531 -7.466 1.00 90.12 83 LEU A O 1
ATOM 698 N N . VAL A 1 84 ? 0.659 5.253 -8.102 1.00 91.06 84 VAL A N 1
ATOM 699 C CA . VAL A 1 84 ? -0.410 6.268 -8.090 1.00 91.06 84 VAL A CA 1
ATOM 700 C C . VAL A 1 84 ? -1.432 5.999 -9.196 1.00 91.06 84 VAL A C 1
ATOM 702 O O . VAL A 1 84 ? -2.632 6.009 -8.936 1.00 91.06 84 VAL A O 1
ATOM 705 N N . ASN A 1 85 ? -0.968 5.706 -10.413 1.00 89.75 85 ASN A N 1
ATOM 706 C CA . ASN A 1 85 ? -1.833 5.452 -11.570 1.00 89.75 85 ASN A CA 1
ATOM 707 C C . ASN A 1 85 ? -2.532 4.088 -11.500 1.00 89.75 85 ASN A C 1
ATOM 709 O O . ASN A 1 85 ? -3.632 3.911 -12.023 1.00 89.75 85 ASN A O 1
ATOM 713 N N . HIS A 1 86 ? -1.908 3.120 -10.830 1.00 89.50 86 HIS A N 1
ATOM 714 C CA . HIS A 1 86 ? -2.437 1.777 -10.632 1.00 89.50 86 HIS A CA 1
ATOM 715 C C . HIS A 1 86 ? -2.388 1.389 -9.148 1.00 89.50 86 HIS A C 1
ATOM 717 O O . HIS A 1 86 ? -1.605 0.513 -8.769 1.00 89.50 86 HIS A O 1
ATOM 723 N N . PRO A 1 87 ? -3.276 1.940 -8.295 1.00 89.25 87 PRO A N 1
ATOM 724 C CA . PRO A 1 87 ? -3.272 1.671 -6.854 1.00 89.25 87 PRO A CA 1
ATOM 725 C C . PRO A 1 87 ? -3.374 0.182 -6.497 1.00 89.25 87 PRO A C 1
ATOM 727 O O . PRO A 1 87 ? -2.911 -0.246 -5.445 1.00 89.25 87 PRO A O 1
ATOM 730 N N . LYS A 1 88 ? -3.922 -0.657 -7.387 1.00 88.56 88 LYS A N 1
ATOM 731 C CA . LYS A 1 88 ? -3.944 -2.123 -7.226 1.00 88.56 88 LYS A CA 1
ATOM 732 C C . LYS A 1 88 ? -2.561 -2.754 -7.085 1.00 88.56 88 LYS A C 1
ATOM 734 O O . LYS A 1 88 ? -2.474 -3.850 -6.542 1.00 88.56 88 LYS A O 1
ATOM 739 N N . LEU A 1 89 ? -1.515 -2.088 -7.566 1.00 91.00 89 LEU A N 1
ATOM 740 C CA . LEU A 1 89 ? -0.133 -2.532 -7.443 1.00 91.00 89 LEU A CA 1
ATOM 741 C C . LEU A 1 89 ? 0.455 -2.276 -6.052 1.00 91.00 89 LEU A C 1
ATOM 743 O O . LEU A 1 89 ? 1.526 -2.794 -5.773 1.00 91.00 89 LEU A O 1
ATOM 747 N N . ILE A 1 90 ? -0.220 -1.529 -5.177 1.00 89.25 90 ILE A N 1
ATOM 748 C CA . ILE A 1 90 ? 0.244 -1.258 -3.812 1.00 89.25 90 ILE A CA 1
ATOM 749 C C . ILE A 1 90 ? -0.006 -2.489 -2.927 1.00 89.25 90 ILE A C 1
ATOM 751 O O . ILE A 1 90 ? -1.138 -2.978 -2.830 1.00 89.25 90 ILE A O 1
ATOM 755 N N . GLU A 1 91 ? 1.049 -2.995 -2.289 1.00 85.75 91 GLU A N 1
ATOM 756 C CA . GLU A 1 91 ? 1.020 -4.124 -1.350 1.00 85.75 91 GLU A CA 1
ATOM 757 C C . GLU A 1 91 ? 0.171 -3.809 -0.108 1.00 85.75 91 GLU A C 1
ATOM 759 O O . GLU A 1 91 ? 0.056 -2.655 0.305 1.00 85.75 91 GLU A O 1
ATOM 764 N N . ARG A 1 92 ? -0.490 -4.839 0.439 1.00 79.06 92 ARG A N 1
ATOM 765 C CA . ARG A 1 92 ? -1.490 -4.721 1.515 1.00 79.06 92 ARG A CA 1
ATOM 766 C C . ARG A 1 92 ? -1.112 -5.537 2.737 1.00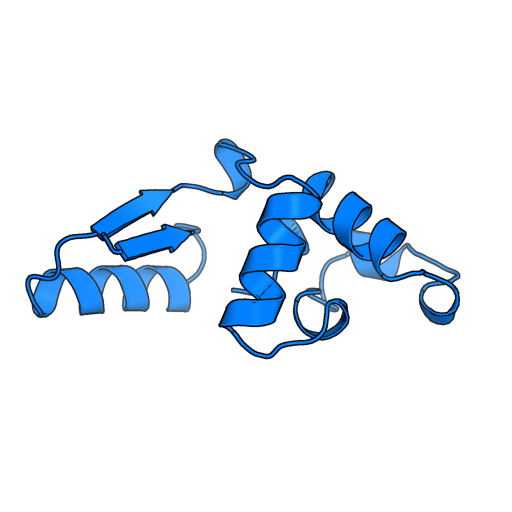 79.06 92 ARG A C 1
ATOM 768 O O . ARG A 1 92 ? -0.766 -6.725 2.543 1.00 79.06 92 ARG A O 1
#

Foldseek 3Di:
DAEQQADPVDPVRVVVVVVCVVVVHDYHYDPCQVNLPDDLVNVVVVCVVVVHALVVQFPCPDPLNVPDDPPVPDDSSNSSVVCSVPVVRGDD